Protein AF-A0A957LNX6-F1 (afdb_monomer_lite)

Structure (mmCIF, N/CA/C/O backbone):
data_AF-A0A957LNX6-F1
#
_entry.id   AF-A0A957LNX6-F1
#
loop_
_atom_site.group_PDB
_atom_site.id
_atom_site.type_symbol
_atom_site.label_atom_id
_atom_site.label_alt_id
_atom_site.label_comp_id
_atom_site.label_asym_id
_atom_site.label_entity_id
_atom_site.label_seq_id
_atom_site.pdbx_PDB_ins_code
_atom_site.Cartn_x
_atom_site.Cartn_y
_atom_site.Cartn_z
_atom_site.occupancy
_atom_site.B_iso_or_equiv
_atom_site.auth_seq_id
_atom_site.auth_comp_id
_atom_site.auth_asym_id
_atom_site.auth_atom_id
_atom_site.pdbx_PDB_model_num
ATOM 1 N N . MET A 1 1 ? 26.689 13.829 -12.120 1.00 73.81 1 MET A N 1
ATOM 2 C CA . MET A 1 1 ? 26.806 14.918 -11.126 1.00 73.81 1 MET A CA 1
ATOM 3 C C . MET A 1 1 ? 25.467 15.607 -10.853 1.00 73.81 1 MET A C 1
ATOM 5 O O . MET A 1 1 ? 24.756 15.115 -9.993 1.00 73.81 1 MET A O 1
ATOM 9 N N . LEU A 1 2 ? 25.047 16.668 -11.565 1.00 88.12 2 LEU A N 1
ATOM 10 C CA . LEU A 1 2 ? 23.800 17.390 -11.215 1.00 88.12 2 LEU A CA 1
ATOM 11 C C . LEU A 1 2 ? 22.540 16.508 -11.297 1.00 88.12 2 LEU A C 1
ATOM 13 O O . LEU A 1 2 ? 21.719 16.528 -10.388 1.00 88.12 2 LEU A O 1
ATOM 17 N N . ASN A 1 3 ? 22.418 15.690 -12.347 1.00 92.00 3 ASN A N 1
ATOM 18 C CA . ASN A 1 3 ? 21.262 14.805 -12.512 1.00 92.00 3 ASN A CA 1
ATOM 19 C C . ASN A 1 3 ? 21.179 13.733 -11.406 1.00 92.00 3 ASN A C 1
ATOM 21 O O . ASN A 1 3 ? 20.102 13.465 -10.896 1.00 92.00 3 ASN A O 1
ATOM 25 N N . GLU A 1 4 ? 22.319 13.184 -10.974 1.00 90.62 4 GLU A N 1
ATOM 26 C CA . GLU A 1 4 ? 22.384 12.198 -9.880 1.00 90.62 4 GLU A CA 1
ATOM 27 C C . GLU A 1 4 ? 22.013 12.814 -8.527 1.00 90.62 4 GLU A C 1
ATOM 29 O O . GLU A 1 4 ? 21.339 12.183 -7.710 1.00 90.62 4 GLU A O 1
ATOM 34 N N . ILE A 1 5 ? 22.419 14.066 -8.293 1.00 93.81 5 ILE A N 1
ATOM 35 C CA . ILE A 1 5 ? 22.023 14.820 -7.101 1.00 93.81 5 ILE A CA 1
ATOM 36 C C . ILE A 1 5 ? 20.504 15.025 -7.108 1.00 93.81 5 ILE A C 1
ATOM 38 O O . ILE A 1 5 ? 19.848 14.740 -6.109 1.00 93.81 5 ILE A O 1
ATOM 42 N N . ILE A 1 6 ? 19.929 15.439 -8.242 1.00 94.69 6 ILE A N 1
ATOM 43 C CA . ILE A 1 6 ? 18.479 15.635 -8.381 1.00 94.69 6 ILE A CA 1
ATOM 44 C C . ILE A 1 6 ? 17.721 14.323 -8.156 1.00 94.69 6 ILE A C 1
ATOM 46 O O . ILE A 1 6 ? 16.767 14.311 -7.383 1.00 94.69 6 ILE A O 1
ATOM 50 N N . THR A 1 7 ? 18.143 13.208 -8.763 1.00 94.56 7 THR A N 1
ATOM 51 C CA . THR A 1 7 ? 17.463 11.913 -8.585 1.00 94.56 7 THR A CA 1
ATOM 52 C C . THR A 1 7 ? 17.547 11.408 -7.148 1.00 94.56 7 THR A C 1
ATOM 54 O O . THR A 1 7 ? 16.575 10.863 -6.630 1.00 94.56 7 THR A O 1
ATOM 57 N N . THR A 1 8 ? 18.682 11.623 -6.479 1.00 94.25 8 THR A N 1
ATOM 58 C CA . THR A 1 8 ? 18.867 11.217 -5.079 1.00 94.25 8 THR A CA 1
ATOM 59 C C . THR A 1 8 ? 17.983 12.042 -4.150 1.00 94.25 8 THR A C 1
ATOM 61 O O . THR A 1 8 ? 17.279 11.485 -3.307 1.00 94.25 8 THR A O 1
ATOM 64 N N . ILE A 1 9 ? 17.957 13.365 -4.338 1.00 95.31 9 ILE A N 1
ATOM 65 C CA . ILE A 1 9 ? 17.086 14.262 -3.573 1.00 95.31 9 ILE A CA 1
ATOM 66 C C . ILE A 1 9 ? 15.617 13.918 -3.828 1.00 95.31 9 ILE A C 1
ATOM 68 O O . ILE A 1 9 ? 14.851 13.833 -2.875 1.00 95.31 9 ILE A O 1
ATOM 72 N N . ALA A 1 10 ? 15.223 13.668 -5.079 1.00 93.81 10 ALA A N 1
ATOM 73 C CA . ALA A 1 10 ? 13.853 13.302 -5.424 1.00 93.81 10 ALA A CA 1
ATOM 74 C C . ALA A 1 10 ? 13.423 11.988 -4.753 1.00 93.81 10 ALA A C 1
ATOM 76 O O . ALA A 1 10 ? 12.339 11.926 -4.175 1.00 93.81 10 ALA A O 1
ATOM 77 N N . GLY A 1 11 ? 14.278 10.960 -4.767 1.00 94.75 11 GLY A N 1
ATOM 78 C CA . GLY A 1 11 ? 14.003 9.689 -4.094 1.00 94.75 11 GLY A CA 1
ATOM 79 C C . GLY A 1 11 ? 13.866 9.840 -2.577 1.00 94.75 11 GLY A C 1
ATOM 80 O O . GLY A 1 11 ? 12.937 9.295 -1.979 1.00 94.75 11 GLY A O 1
ATOM 81 N N . LEU A 1 12 ? 14.748 10.622 -1.948 1.00 95.69 12 LEU A N 1
ATOM 82 C CA . LEU A 1 12 ? 14.667 10.921 -0.515 1.00 95.69 12 LEU A CA 1
ATOM 83 C C . LEU A 1 12 ? 13.409 11.724 -0.172 1.00 95.69 12 LEU A C 1
ATOM 85 O O . LEU A 1 12 ? 12.704 11.380 0.775 1.00 95.69 12 LEU A O 1
ATOM 89 N N . ALA A 1 13 ? 13.103 12.757 -0.957 1.00 95.56 13 ALA A N 1
ATOM 90 C CA . ALA A 1 13 ? 11.933 13.602 -0.762 1.00 95.56 13 ALA A CA 1
ATOM 91 C C . ALA A 1 13 ? 10.633 12.804 -0.908 1.00 95.56 13 ALA A C 1
ATOM 93 O O . ALA A 1 13 ? 9.742 12.950 -0.077 1.00 95.56 13 ALA A O 1
ATOM 94 N N . LEU A 1 14 ? 10.535 11.925 -1.910 1.00 95.31 14 LEU A N 1
ATOM 95 C CA . LEU A 1 14 ? 9.351 11.096 -2.128 1.00 95.31 14 LEU A CA 1
ATOM 96 C C . LEU A 1 14 ? 9.142 10.096 -0.987 1.00 95.31 14 LEU A C 1
ATOM 98 O O . LEU A 1 14 ? 8.031 9.981 -0.475 1.00 95.31 14 LEU A O 1
ATOM 102 N N . ASN A 1 15 ? 10.205 9.433 -0.526 1.00 93.00 15 ASN A N 1
ATOM 103 C CA . ASN A 1 15 ? 10.117 8.537 0.627 1.00 93.00 15 ASN A CA 1
ATOM 104 C C . ASN A 1 15 ? 9.697 9.284 1.896 1.00 93.00 15 ASN A C 1
ATOM 106 O O . ASN A 1 15 ? 8.781 8.851 2.597 1.00 93.00 15 ASN A O 1
ATOM 110 N N . LEU A 1 16 ? 10.321 10.432 2.174 1.00 96.06 16 LEU A N 1
ATOM 111 C CA . LEU A 1 16 ? 9.986 11.237 3.344 1.00 96.06 16 LEU A CA 1
ATOM 112 C C . LEU A 1 16 ? 8.542 11.748 3.270 1.00 96.06 16 LEU A C 1
ATOM 114 O O . LEU A 1 16 ? 7.819 11.703 4.264 1.00 96.06 16 LEU A O 1
ATOM 118 N N . PHE A 1 17 ? 8.097 12.175 2.090 1.00 93.31 17 PHE A N 1
ATOM 119 C CA . PHE A 1 17 ? 6.729 12.616 1.846 1.00 93.31 17 PHE A CA 1
ATOM 120 C C . PHE A 1 17 ? 5.711 11.502 2.107 1.00 93.31 17 PHE A C 1
ATOM 122 O O . PHE A 1 17 ? 4.729 11.731 2.812 1.00 93.31 17 PHE A O 1
ATOM 129 N N . VAL A 1 18 ? 5.947 10.291 1.593 1.00 91.69 18 VAL A N 1
ATOM 130 C CA . VAL A 1 18 ? 5.038 9.153 1.798 1.00 91.69 18 VAL A CA 1
ATOM 131 C C . VAL A 1 18 ? 4.955 8.792 3.282 1.00 91.69 18 VAL A C 1
ATOM 133 O O . VAL A 1 18 ? 3.854 8.677 3.821 1.00 91.69 18 VAL A O 1
ATOM 136 N N . ILE A 1 19 ? 6.099 8.686 3.967 1.00 93.44 19 ILE A N 1
ATOM 137 C CA . ILE A 1 19 ? 6.154 8.337 5.395 1.00 93.44 19 ILE A CA 1
ATOM 138 C C . ILE A 1 19 ? 5.449 9.399 6.246 1.00 93.44 19 ILE A C 1
ATOM 140 O O . ILE A 1 19 ? 4.601 9.068 7.075 1.00 93.44 19 ILE A O 1
ATOM 144 N N . THR A 1 20 ? 5.767 10.678 6.036 1.00 93.62 20 THR A N 1
ATOM 145 C CA . THR A 1 20 ? 5.176 11.782 6.810 1.00 93.62 20 THR A CA 1
ATOM 146 C C . THR A 1 20 ? 3.682 11.938 6.535 1.00 93.62 20 THR A C 1
ATOM 148 O O . THR A 1 20 ? 2.921 12.158 7.474 1.00 93.62 20 THR A O 1
ATOM 151 N N . SER A 1 21 ? 3.234 11.741 5.291 1.00 90.50 21 SER A N 1
ATOM 152 C CA . SER A 1 21 ? 1.810 11.784 4.935 1.00 90.50 21 SER A CA 1
ATOM 153 C C . SER A 1 21 ? 1.020 10.646 5.584 1.00 90.50 21 SER A C 1
ATOM 155 O O . SER A 1 21 ? -0.066 10.876 6.116 1.00 90.50 21 SER A O 1
ATOM 157 N N . MET A 1 22 ? 1.563 9.423 5.598 1.00 90.31 22 MET A N 1
ATOM 158 C CA . MET A 1 22 ? 0.918 8.295 6.278 1.00 90.31 22 MET A CA 1
ATOM 159 C C . MET A 1 22 ? 0.910 8.457 7.801 1.00 90.31 22 MET A C 1
ATOM 161 O O . MET A 1 22 ? -0.094 8.138 8.439 1.00 90.31 22 MET A O 1
ATOM 165 N N . LEU A 1 23 ? 1.975 9.019 8.382 1.00 91.25 23 LEU A N 1
ATOM 166 C CA . LEU A 1 23 ? 2.026 9.340 9.807 1.00 91.25 23 LEU A CA 1
ATOM 167 C C . LEU A 1 23 ? 0.994 10.412 10.182 1.00 91.25 23 LEU A C 1
ATOM 169 O O . LEU A 1 23 ? 0.240 10.228 11.135 1.00 91.25 23 LEU A O 1
ATOM 173 N N . ALA A 1 24 ? 0.920 11.502 9.416 1.00 90.44 24 ALA A N 1
ATOM 174 C CA . ALA A 1 24 ? -0.042 12.580 9.637 1.00 90.44 24 ALA A CA 1
ATOM 175 C C . ALA A 1 24 ? -1.489 12.076 9.544 1.00 90.44 24 ALA A C 1
ATOM 177 O O . ALA A 1 24 ? -2.336 12.458 10.354 1.00 90.44 24 ALA A O 1
ATOM 178 N N . MET A 1 25 ? -1.768 11.178 8.597 1.00 87.50 25 MET A N 1
ATOM 179 C CA . MET A 1 25 ? -3.070 10.530 8.480 1.00 87.50 25 MET A CA 1
ATOM 180 C C . MET A 1 25 ? -3.397 9.673 9.708 1.00 87.50 25 MET A C 1
ATOM 182 O O . MET A 1 25 ? -4.479 9.823 10.270 1.00 87.50 25 MET A O 1
ATOM 186 N N . GLY A 1 26 ? -2.452 8.853 10.180 1.00 87.19 26 GLY A N 1
ATOM 187 C CA . GLY A 1 26 ? -2.623 8.067 11.405 1.00 87.19 26 GLY A CA 1
ATOM 188 C C . GLY A 1 26 ? -2.862 8.938 12.642 1.00 87.19 26 GLY A C 1
ATOM 189 O O . GLY A 1 26 ? -3.777 8.669 13.415 1.00 87.19 26 GLY A O 1
ATOM 190 N N . MET A 1 27 ? -2.104 10.029 12.795 1.00 89.62 27 MET A N 1
ATOM 191 C CA . MET A 1 27 ? -2.273 10.992 13.893 1.00 89.62 27 MET A CA 1
ATOM 192 C C . MET A 1 27 ? -3.588 11.783 13.820 1.00 89.62 27 MET A C 1
ATOM 194 O O . MET A 1 27 ? -4.052 12.294 14.836 1.00 89.62 27 MET A O 1
ATOM 198 N N . SER A 1 28 ? -4.199 11.885 12.636 1.00 87.81 28 SER A N 1
ATOM 199 C CA . SER A 1 28 ? -5.484 12.568 12.435 1.00 87.81 28 SER A CA 1
ATOM 200 C C . SER A 1 28 ? -6.697 11.712 12.824 1.00 87.81 28 SER A C 1
ATOM 202 O O . SER A 1 28 ? -7.824 12.215 12.808 1.00 87.81 28 SER A O 1
ATOM 204 N N . LEU A 1 29 ? -6.497 10.427 13.138 1.00 85.38 29 LEU A N 1
ATOM 205 C CA . LEU A 1 29 ? -7.552 9.492 13.519 1.00 85.38 29 LEU A CA 1
ATOM 206 C C . LEU A 1 29 ? -7.591 9.301 15.037 1.00 85.38 29 LEU A C 1
ATOM 208 O O . LEU A 1 29 ? -6.575 9.096 15.696 1.00 85.38 29 LEU A O 1
ATOM 212 N N . THR A 1 30 ? -8.794 9.324 15.604 1.00 87.75 30 THR A N 1
ATOM 213 C CA . THR A 1 30 ? -9.012 8.975 17.013 1.00 87.75 30 THR A CA 1
ATOM 214 C C . THR A 1 30 ? -9.219 7.470 17.179 1.00 87.75 30 THR A C 1
ATOM 216 O O . THR A 1 30 ? -9.727 6.795 16.285 1.00 87.75 30 THR A O 1
ATOM 219 N N . VAL A 1 31 ? -8.909 6.933 18.365 1.00 86.81 31 VAL A N 1
ATOM 220 C CA . VAL A 1 31 ? -9.088 5.498 18.675 1.00 86.81 31 VAL A CA 1
ATOM 221 C C . VAL A 1 31 ? -10.524 5.023 18.404 1.00 86.81 31 VAL A C 1
ATOM 223 O O . VAL A 1 31 ? -10.727 3.923 17.895 1.00 86.81 31 VAL A O 1
ATOM 226 N N . LYS A 1 32 ? -11.530 5.867 18.677 1.00 86.44 32 LYS A N 1
ATOM 227 C CA . LYS A 1 32 ? -12.941 5.558 18.393 1.00 86.44 32 LYS A CA 1
ATOM 228 C C . LYS A 1 32 ? -13.206 5.393 16.894 1.00 86.44 32 LYS A C 1
ATOM 230 O O . LYS A 1 32 ? -13.797 4.399 16.501 1.00 86.44 32 LYS A O 1
ATOM 235 N N . GLN A 1 33 ? -12.673 6.286 16.057 1.00 84.06 33 GLN A N 1
ATOM 236 C CA . GLN A 1 33 ? -12.822 6.214 14.595 1.00 84.06 33 GLN A CA 1
ATOM 237 C C . GLN A 1 33 ? -12.174 4.970 13.975 1.00 84.06 33 GLN A C 1
ATOM 239 O O . GLN A 1 33 ? -12.581 4.554 12.898 1.00 84.06 33 GLN A O 1
ATOM 244 N N . ILE A 1 34 ? -11.187 4.366 14.642 1.00 84.00 34 ILE A N 1
ATOM 245 C CA . ILE A 1 34 ? -10.583 3.099 14.207 1.00 84.00 34 ILE A CA 1
ATOM 246 C C . ILE A 1 34 ? -11.450 1.911 14.648 1.00 84.00 34 ILE A C 1
ATOM 248 O O . ILE A 1 34 ? -11.683 0.985 13.875 1.00 84.00 34 ILE A O 1
ATOM 252 N N . LEU A 1 35 ? -11.937 1.931 15.891 1.00 86.69 35 LEU A N 1
ATOM 253 C CA . LEU A 1 35 ? -12.680 0.815 16.484 1.00 86.69 35 LEU A CA 1
ATOM 254 C C . LEU A 1 35 ? -14.141 0.729 16.027 1.00 86.69 35 LEU A C 1
ATOM 256 O O . LEU A 1 35 ? -14.679 -0.374 15.944 1.00 86.69 35 LEU A O 1
ATOM 260 N N . ASP A 1 36 ? -14.791 1.856 15.743 1.00 85.88 36 ASP A N 1
ATOM 261 C CA . ASP A 1 36 ? -16.209 1.889 15.376 1.00 85.88 36 ASP A CA 1
ATOM 262 C C . ASP A 1 36 ? -16.492 1.152 14.048 1.00 85.88 36 ASP A C 1
ATOM 264 O O . ASP A 1 36 ? -17.376 0.288 14.042 1.00 85.88 36 ASP A O 1
ATOM 268 N N . PRO A 1 37 ? -15.724 1.355 12.955 1.00 82.38 37 PRO A N 1
ATOM 269 C CA . PRO A 1 37 ? -15.899 0.593 11.716 1.00 82.38 37 PRO A CA 1
ATOM 270 C C . PRO A 1 37 ? -15.632 -0.907 11.890 1.00 82.38 37 PRO A C 1
ATOM 272 O O . PRO A 1 37 ? -16.309 -1.731 11.273 1.00 82.38 37 PRO A O 1
ATOM 275 N N . LEU A 1 38 ? -14.688 -1.276 12.766 1.00 85.94 38 LEU A N 1
ATOM 276 C CA . LEU A 1 38 ? -14.310 -2.672 13.021 1.00 85.94 38 LEU A CA 1
ATOM 277 C C . LEU A 1 38 ? -15.439 -3.498 13.650 1.00 85.94 38 LEU A C 1
ATOM 279 O O . LEU A 1 38 ? -15.457 -4.720 13.512 1.00 85.94 38 LEU A O 1
ATOM 283 N N . ARG A 1 39 ? -16.409 -2.856 14.312 1.00 88.75 39 ARG A N 1
ATOM 284 C CA . ARG A 1 39 ? -17.572 -3.548 14.890 1.00 88.75 39 ARG A CA 1
ATOM 285 C C . ARG A 1 39 ? -18.538 -4.063 13.827 1.00 88.75 39 ARG A C 1
ATOM 287 O O . ARG A 1 39 ? -19.256 -5.031 14.073 1.00 88.75 39 ARG A O 1
ATOM 294 N N . ASN A 1 40 ? -18.566 -3.449 12.645 1.00 88.50 40 ASN A N 1
ATOM 295 C CA . ASN A 1 40 ? -19.424 -3.891 11.557 1.00 88.50 40 ASN A CA 1
ATOM 296 C C . ASN A 1 40 ? -18.682 -4.889 10.662 1.00 88.50 40 ASN A C 1
ATOM 298 O O . ASN A 1 40 ? -18.188 -4.552 9.587 1.00 88.50 40 ASN A O 1
ATOM 302 N N . VAL A 1 41 ? -18.644 -6.147 11.106 1.00 89.19 41 VAL A N 1
ATOM 303 C CA . VAL A 1 41 ? -17.942 -7.241 10.415 1.00 89.19 41 VAL A CA 1
ATOM 304 C C . VAL A 1 41 ? -18.358 -7.357 8.944 1.00 89.19 41 VAL A C 1
ATOM 306 O O . VAL A 1 41 ? -17.513 -7.605 8.090 1.00 89.19 41 VAL A O 1
ATOM 309 N N . ARG A 1 42 ? -19.638 -7.118 8.616 1.00 90.88 42 ARG A N 1
ATOM 310 C CA . ARG A 1 42 ? -20.117 -7.148 7.224 1.00 90.88 42 ARG A CA 1
ATOM 311 C C . ARG A 1 42 ? -19.446 -6.073 6.372 1.00 90.88 42 ARG A C 1
ATOM 313 O O . ARG A 1 42 ? -18.994 -6.382 5.275 1.00 90.88 42 ARG A O 1
ATOM 320 N N . LEU A 1 43 ? -19.361 -4.838 6.874 1.00 86.94 43 LEU A N 1
ATOM 321 C CA . LEU A 1 43 ? -18.674 -3.752 6.171 1.00 86.94 43 LEU A CA 1
ATOM 322 C C . LEU A 1 43 ? -17.180 -4.037 6.031 1.00 86.94 43 LEU A C 1
ATOM 324 O O . LEU A 1 43 ? -16.645 -3.889 4.939 1.00 86.94 43 LEU A O 1
ATOM 328 N N . VAL A 1 44 ? -16.523 -4.503 7.096 1.00 89.56 44 VAL A N 1
ATOM 329 C CA . VAL A 1 44 ? -15.091 -4.841 7.059 1.00 89.56 44 VAL A CA 1
ATOM 330 C C . VAL A 1 44 ? -14.814 -5.900 5.993 1.00 89.56 44 VAL A C 1
ATOM 332 O O . VAL A 1 44 ? -13.935 -5.711 5.158 1.00 89.56 44 VAL A O 1
ATOM 335 N N . VAL A 1 45 ? -15.594 -6.983 5.967 1.00 91.31 45 VAL A N 1
ATOM 336 C CA . VAL A 1 45 ? -15.442 -8.045 4.963 1.00 91.31 45 VAL A CA 1
ATOM 337 C C . VAL A 1 45 ? -15.701 -7.516 3.553 1.00 91.31 45 VAL A C 1
ATOM 339 O O . VAL A 1 45 ? -14.913 -7.803 2.659 1.00 91.31 45 VAL A O 1
ATOM 342 N N . LEU A 1 46 ? -16.747 -6.710 3.339 1.00 89.50 46 LEU A N 1
ATOM 343 C CA . LEU A 1 46 ? -17.027 -6.114 2.026 1.00 89.50 46 LEU A CA 1
ATOM 344 C C . LEU A 1 46 ? -15.884 -5.214 1.542 1.00 89.50 46 LEU A C 1
ATOM 346 O O . LEU A 1 46 ? -15.488 -5.300 0.382 1.00 89.50 46 LEU A O 1
ATOM 350 N N . VAL A 1 47 ? -15.327 -4.385 2.425 1.00 88.06 47 VAL A N 1
ATOM 351 C CA . VAL A 1 47 ? -14.198 -3.502 2.102 1.00 88.06 47 VAL A CA 1
ATOM 352 C C . VAL A 1 47 ? -12.937 -4.314 1.809 1.00 88.06 47 VAL A C 1
ATOM 354 O O . VAL A 1 47 ? -12.234 -4.005 0.846 1.00 88.06 47 VAL A O 1
ATOM 357 N N . LEU A 1 48 ? -12.661 -5.368 2.584 1.00 89.81 48 LEU A N 1
ATOM 358 C CA . LEU A 1 48 ? -11.525 -6.260 2.348 1.00 89.81 48 LEU A CA 1
ATOM 359 C C . LEU A 1 48 ? -11.659 -7.002 1.018 1.00 89.81 48 LEU A C 1
ATOM 361 O O . LEU A 1 48 ? -10.722 -7.000 0.229 1.00 89.81 48 LEU A O 1
ATOM 365 N N . VAL A 1 49 ? -12.824 -7.583 0.729 1.00 92.06 49 VAL A N 1
ATOM 366 C CA . VAL A 1 49 ? -13.082 -8.254 -0.554 1.00 92.06 49 VAL A CA 1
ATOM 367 C C . VAL A 1 49 ? -12.982 -7.259 -1.710 1.00 92.06 49 VAL A C 1
ATOM 369 O O . VAL A 1 49 ?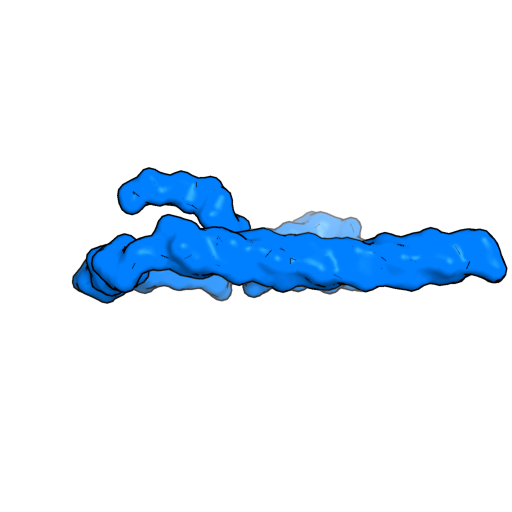 -12.372 -7.562 -2.732 1.00 92.06 49 VAL A O 1
ATOM 372 N N . GLY A 1 50 ? -13.506 -6.044 -1.547 1.00 90.3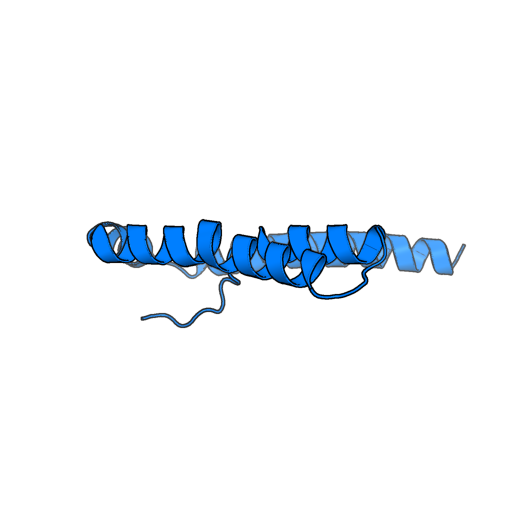1 50 GLY A N 1
ATOM 373 C CA . GLY A 1 50 ? -13.367 -4.987 -2.544 1.00 90.31 50 GLY A CA 1
ATOM 374 C C . GLY A 1 50 ? -11.908 -4.659 -2.856 1.00 90.31 50 GLY A C 1
ATOM 375 O O . GLY A 1 50 ? -11.499 -4.716 -4.013 1.00 90.31 50 GLY A O 1
ATOM 376 N N . ASN A 1 51 ? -11.109 -4.370 -1.829 1.00 89.44 51 ASN A N 1
ATOM 377 C CA . ASN A 1 51 ? -9.727 -3.919 -2.007 1.00 89.44 51 ASN A CA 1
ATOM 378 C C . ASN A 1 51 ? -8.753 -5.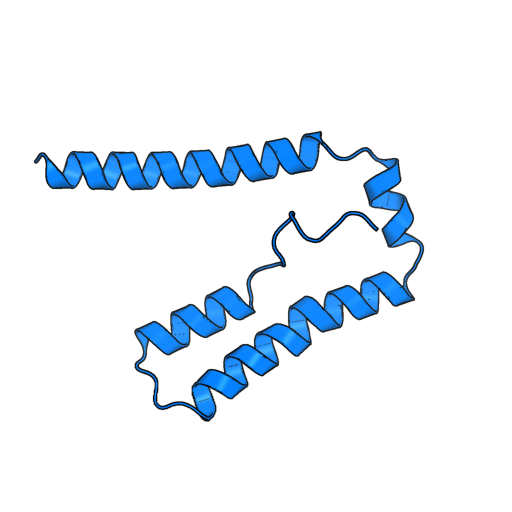047 -2.367 1.00 89.44 51 ASN A C 1
ATOM 380 O O . ASN A 1 51 ? -7.838 -4.812 -3.142 1.00 89.44 51 ASN A O 1
ATOM 384 N N . PHE A 1 52 ? -8.929 -6.255 -1.828 1.00 89.50 52 PHE A N 1
ATOM 385 C CA . PHE A 1 52 ? -7.959 -7.348 -1.987 1.00 89.50 52 PHE A CA 1
ATOM 386 C C . PHE A 1 52 ? -8.383 -8.432 -2.976 1.00 89.50 52 PHE A C 1
ATOM 388 O O . PHE A 1 52 ? -7.560 -9.267 -3.339 1.00 89.50 52 PHE A O 1
ATOM 395 N N . VAL A 1 53 ? -9.641 -8.445 -3.421 1.00 92.38 53 VAL A N 1
ATOM 396 C CA . VAL A 1 53 ? -10.117 -9.422 -4.411 1.00 92.38 53 VAL A CA 1
ATOM 397 C C . VAL A 1 53 ? -10.583 -8.714 -5.671 1.00 92.38 53 VAL A C 1
ATOM 399 O O . VAL A 1 53 ? -10.043 -8.984 -6.738 1.00 92.38 53 VAL A O 1
ATOM 402 N N . LEU A 1 54 ? -11.536 -7.781 -5.569 1.00 93.06 54 LEU A N 1
ATOM 403 C CA . LEU A 1 54 ? -12.117 -7.150 -6.758 1.00 93.06 54 LEU A CA 1
ATOM 404 C C . LEU A 1 54 ? -11.097 -6.286 -7.508 1.00 93.06 54 LEU A C 1
ATOM 406 O O . LEU A 1 54 ? -10.939 -6.458 -8.714 1.00 93.06 54 LEU A O 1
ATOM 410 N N . VAL A 1 55 ? -10.381 -5.392 -6.818 1.00 92.38 55 VAL A N 1
ATOM 411 C CA . VAL A 1 55 ? -9.405 -4.499 -7.470 1.00 92.38 55 VAL A CA 1
ATOM 412 C C . VAL A 1 55 ? -8.225 -5.275 -8.088 1.00 92.38 55 VAL A C 1
ATOM 414 O O . VAL A 1 55 ? -7.964 -5.070 -9.276 1.00 92.38 55 VAL A O 1
ATOM 417 N N . PRO A 1 56 ? -7.563 -6.224 -7.390 1.00 92.50 56 PRO A N 1
ATOM 418 C CA . PRO A 1 56 ? -6.525 -7.056 -8.000 1.00 92.50 56 PRO A CA 1
ATOM 419 C C . PRO A 1 56 ? -7.035 -7.926 -9.150 1.00 92.50 56 PRO A C 1
ATOM 421 O O . PRO A 1 56 ? -6.339 -8.070 -10.152 1.00 92.50 56 PRO A O 1
ATOM 424 N N . ALA A 1 57 ? -8.248 -8.483 -9.049 1.00 94.38 57 ALA A N 1
ATOM 425 C CA . ALA A 1 57 ? -8.831 -9.278 -10.128 1.00 94.38 57 ALA A CA 1
ATOM 426 C C . ALA A 1 57 ? -9.092 -8.432 -11.380 1.00 94.38 57 ALA A C 1
ATOM 428 O O . ALA A 1 57 ? -8.816 -8.883 -12.489 1.00 94.38 57 ALA A O 1
ATOM 429 N N . LEU A 1 58 ? -9.571 -7.195 -11.214 1.00 93.50 58 LEU A N 1
ATOM 430 C CA . LEU A 1 58 ? -9.730 -6.247 -12.317 1.00 93.50 58 LEU A CA 1
ATOM 431 C C . LEU A 1 58 ? -8.380 -5.856 -12.921 1.00 93.50 58 LEU A C 1
ATOM 433 O O . LEU A 1 58 ? -8.246 -5.845 -14.142 1.00 93.50 58 LEU A O 1
ATOM 437 N N . ALA A 1 59 ? -7.370 -5.586 -12.091 1.00 93.19 59 ALA A N 1
ATOM 438 C CA . ALA A 1 59 ? -6.018 -5.304 -12.565 1.00 93.19 59 ALA A CA 1
ATOM 439 C C . ALA A 1 59 ? -5.466 -6.475 -13.389 1.00 93.19 59 ALA A C 1
ATOM 441 O O . ALA A 1 59 ? -4.981 -6.268 -14.497 1.00 93.19 59 ALA A O 1
ATOM 442 N N . TRP A 1 60 ? -5.616 -7.708 -12.901 1.00 93.88 60 TRP A N 1
ATOM 443 C CA . TRP A 1 60 ? -5.224 -8.907 -13.635 1.00 93.88 60 TRP A CA 1
ATOM 444 C C . TRP A 1 60 ? -6.002 -9.066 -14.946 1.00 93.88 60 TRP A C 1
ATOM 446 O O . TRP A 1 60 ? -5.391 -9.277 -15.992 1.00 93.88 60 TRP A O 1
ATOM 456 N N . LEU A 1 61 ? -7.325 -8.878 -14.933 1.00 94.88 61 LEU A N 1
ATOM 457 C CA . LEU A 1 61 ? -8.156 -8.934 -16.138 1.00 94.88 61 LEU A CA 1
ATOM 458 C C . LEU A 1 61 ? -7.665 -7.949 -17.211 1.00 94.88 61 LEU A C 1
ATOM 460 O O . LEU A 1 61 ? -7.581 -8.314 -18.381 1.00 94.88 61 LEU A O 1
ATOM 464 N N . LEU A 1 62 ? -7.280 -6.730 -16.821 1.00 93.50 62 LEU A N 1
ATOM 465 C CA . LEU A 1 62 ? -6.715 -5.742 -17.746 1.00 93.50 62 LEU A CA 1
ATOM 466 C C . LEU A 1 62 ? -5.423 -6.237 -18.401 1.00 93.50 62 LEU A C 1
ATOM 468 O O . LEU A 1 62 ? -5.246 -6.027 -19.598 1.00 93.50 62 LEU A O 1
ATOM 472 N N . THR A 1 63 ? -4.559 -6.931 -17.653 1.00 93.19 63 THR A N 1
ATOM 473 C CA . THR A 1 63 ? -3.318 -7.502 -18.207 1.00 93.19 63 THR A CA 1
ATOM 474 C C . THR A 1 63 ? -3.558 -8.637 -19.204 1.00 93.19 63 THR A C 1
ATOM 476 O O . THR A 1 63 ? -2.706 -8.894 -20.047 1.00 93.19 63 THR A O 1
ATOM 479 N N . VAL A 1 64 ? -4.715 -9.305 -19.130 1.00 91.31 64 VAL A N 1
ATOM 480 C CA . VAL A 1 64 ? -5.095 -10.393 -20.046 1.00 91.31 64 VAL A CA 1
ATOM 481 C C . VAL A 1 64 ? -5.809 -9.859 -21.290 1.00 91.31 64 VAL A C 1
ATOM 483 O O . VAL A 1 64 ? -5.616 -10.383 -22.384 1.00 91.31 64 VAL A O 1
ATOM 486 N N . VAL A 1 65 ? -6.643 -8.825 -21.139 1.00 94.12 65 VAL A N 1
ATOM 487 C CA . VAL A 1 65 ? -7.443 -8.257 -22.240 1.00 94.12 65 VAL A CA 1
ATOM 488 C C . VAL A 1 65 ? -6.620 -7.313 -23.119 1.00 94.12 65 VAL A C 1
ATOM 490 O O . VAL A 1 65 ? -6.847 -7.245 -24.327 1.00 94.12 65 VAL A O 1
ATOM 493 N N . LEU A 1 66 ? -5.676 -6.572 -22.534 1.00 91.44 66 LEU A N 1
ATOM 494 C CA . LEU A 1 66 ? -4.856 -5.604 -23.256 1.00 91.44 66 LEU A CA 1
ATOM 495 C C . LEU A 1 66 ? -3.459 -6.177 -23.528 1.00 91.44 66 LEU A C 1
ATOM 497 O O . LEU A 1 66 ? -2.830 -6.697 -22.608 1.00 91.44 66 LEU A O 1
ATOM 501 N N . PRO A 1 67 ? -2.916 -6.033 -24.751 1.00 86.25 67 PRO A N 1
ATOM 502 C CA . PRO A 1 67 ? -1.532 -6.396 -25.024 1.00 86.25 67 PRO A CA 1
ATOM 503 C C . PRO A 1 67 ? -0.599 -5.444 -24.263 1.00 86.25 67 PRO A C 1
ATOM 505 O O . PRO A 1 67 ? -0.413 -4.287 -24.644 1.00 86.25 67 PRO A O 1
ATOM 508 N N . MET A 1 68 ? -0.030 -5.926 -23.160 1.00 89.75 68 MET A N 1
ATOM 509 C CA . MET A 1 68 ? 0.866 -5.170 -22.289 1.00 89.75 68 MET A CA 1
ATOM 510 C C . MET A 1 68 ? 2.293 -5.713 -22.359 1.00 89.75 68 MET A C 1
ATOM 512 O O . MET A 1 68 ? 2.519 -6.916 -22.462 1.00 89.75 68 MET A O 1
ATOM 516 N N . GLY A 1 69 ? 3.277 -4.817 -22.264 1.00 90.94 69 GLY A N 1
ATOM 517 C CA . GLY A 1 69 ? 4.656 -5.221 -22.003 1.00 90.94 69 GLY A CA 1
ATOM 518 C C . GLY A 1 69 ? 4.850 -5.646 -20.542 1.00 90.94 69 GLY A C 1
ATOM 519 O O . GLY A 1 69 ? 4.011 -5.393 -19.669 1.00 90.94 69 GLY A O 1
ATOM 520 N N . GLN A 1 70 ? 5.989 -6.281 -20.260 1.00 90.94 70 GLN A N 1
ATOM 521 C CA . GLN A 1 70 ? 6.303 -6.810 -18.928 1.00 90.94 70 GLN A CA 1
ATOM 522 C C . GLN A 1 70 ? 6.285 -5.720 -17.843 1.00 90.94 70 GLN A C 1
ATOM 524 O O . GLN A 1 70 ? 5.759 -5.932 -16.754 1.00 90.94 70 GLN A O 1
ATOM 529 N N . ALA A 1 71 ? 6.833 -4.537 -18.138 1.00 92.56 71 ALA A N 1
ATOM 530 C CA . ALA A 1 71 ? 6.909 -3.437 -17.176 1.00 92.56 71 ALA A CA 1
ATOM 531 C C . ALA A 1 71 ? 5.520 -2.877 -16.822 1.00 92.56 71 ALA A C 1
ATOM 533 O O . ALA A 1 71 ? 5.238 -2.607 -15.656 1.00 92.56 71 ALA A O 1
ATOM 534 N N . GLN A 1 72 ? 4.641 -2.746 -17.817 1.00 91.75 72 GLN A N 1
ATOM 535 C CA . GLN A 1 72 ? 3.275 -2.252 -17.647 1.00 91.75 72 GLN A CA 1
ATOM 536 C C . GLN A 1 72 ? 2.431 -3.247 -16.849 1.00 91.75 72 GLN A C 1
ATOM 538 O O . GLN A 1 72 ? 1.740 -2.850 -15.916 1.00 91.75 72 GLN A O 1
ATOM 543 N N . THR A 1 73 ? 2.552 -4.536 -17.168 1.00 93.31 73 THR A N 1
ATOM 544 C CA . THR A 1 73 ? 1.885 -5.630 -16.449 1.00 93.31 73 THR A CA 1
ATOM 545 C C . THR A 1 73 ? 2.241 -5.598 -14.965 1.00 93.31 73 THR A C 1
ATOM 547 O O . THR A 1 73 ? 1.355 -5.565 -14.113 1.00 93.31 73 THR A O 1
ATOM 550 N N . THR A 1 74 ? 3.539 -5.522 -14.648 1.00 93.50 74 THR A N 1
ATOM 551 C CA . THR A 1 74 ? 4.007 -5.431 -13.261 1.00 93.50 74 THR A CA 1
ATOM 552 C C . THR A 1 74 ? 3.452 -4.192 -12.572 1.00 93.50 74 THR A C 1
ATOM 554 O O . THR A 1 74 ? 2.927 -4.313 -11.474 1.00 93.50 74 THR A O 1
ATOM 557 N N . ALA A 1 75 ? 3.512 -3.018 -13.207 1.00 93.00 75 ALA A N 1
ATOM 558 C CA . ALA A 1 75 ? 3.006 -1.782 -12.614 1.00 93.00 75 ALA A CA 1
ATOM 559 C C . ALA A 1 75 ? 1.498 -1.846 -12.317 1.00 93.00 75 ALA A C 1
ATOM 561 O O . ALA A 1 75 ? 1.074 -1.450 -11.235 1.00 93.00 75 ALA A O 1
ATOM 562 N N . VAL A 1 76 ? 0.694 -2.381 -13.240 1.00 93.75 76 VAL A N 1
ATOM 563 C CA . VAL A 1 76 ? -0.764 -2.502 -13.081 1.00 93.75 76 VAL A CA 1
ATOM 564 C C . VAL A 1 76 ? -1.121 -3.462 -11.952 1.00 93.75 76 VAL A C 1
ATOM 566 O O . VAL A 1 76 ? -1.958 -3.132 -11.114 1.00 93.75 76 VAL A O 1
ATOM 569 N N . ILE A 1 77 ? -0.458 -4.617 -11.885 1.00 93.44 77 ILE A N 1
ATOM 570 C CA . ILE A 1 77 ? -0.666 -5.578 -10.797 1.00 93.44 77 ILE A CA 1
ATOM 571 C C . ILE A 1 77 ? -0.223 -4.975 -9.460 1.00 93.44 77 ILE A C 1
ATOM 573 O O . ILE A 1 77 ? -0.939 -5.108 -8.471 1.00 93.44 77 ILE A O 1
ATOM 577 N N . LEU A 1 78 ? 0.919 -4.278 -9.428 1.00 93.44 78 LEU A N 1
ATOM 578 C CA . LEU A 1 78 ? 1.441 -3.655 -8.213 1.00 93.44 78 LEU A CA 1
ATOM 579 C C . LEU A 1 78 ? 0.463 -2.607 -7.672 1.00 93.44 78 LEU A C 1
ATOM 581 O O . LEU A 1 78 ? 0.130 -2.641 -6.494 1.00 93.44 78 LEU A O 1
ATOM 585 N N . VAL A 1 79 ? -0.053 -1.733 -8.543 1.00 91.44 79 VAL A N 1
ATOM 586 C CA . VAL A 1 79 ? -1.051 -0.715 -8.182 1.00 91.44 79 VAL A CA 1
ATOM 587 C C . VAL A 1 79 ? -2.372 -1.355 -7.760 1.00 91.44 79 VAL A C 1
ATOM 589 O O . VAL A 1 79 ? -2.959 -0.927 -6.772 1.00 91.44 79 VAL A O 1
ATOM 592 N N . GLY A 1 80 ? -2.828 -2.393 -8.464 1.00 90.75 80 GLY A N 1
ATOM 593 C CA . GLY A 1 80 ? -4.052 -3.113 -8.115 1.00 90.75 80 GLY A CA 1
ATOM 594 C C . GLY A 1 80 ? -3.975 -3.831 -6.765 1.00 90.75 80 GLY A C 1
ATOM 595 O O . GLY A 1 80 ? -4.995 -3.987 -6.105 1.00 90.75 80 GLY A O 1
ATOM 596 N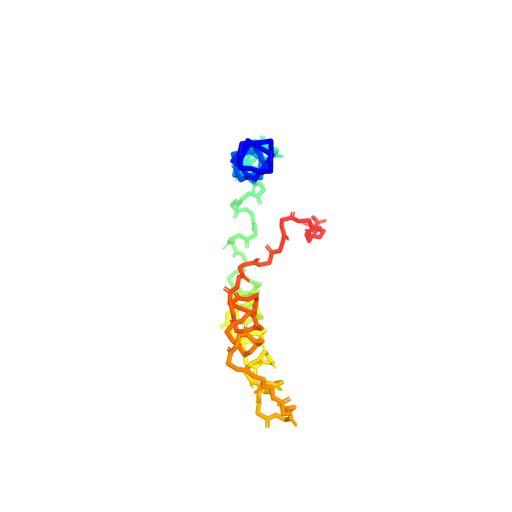 N . ALA A 1 81 ? -2.775 -4.240 -6.346 1.00 89.88 81 ALA A N 1
ATOM 597 C CA . ALA A 1 81 ? -2.518 -4.864 -5.050 1.00 89.88 81 ALA A CA 1
ATOM 598 C C . ALA A 1 81 ? -2.241 -3.855 -3.920 1.00 89.88 81 ALA A C 1
ATOM 600 O O . ALA A 1 81 ? -2.200 -4.244 -2.750 1.00 89.88 81 ALA A O 1
ATOM 601 N N . CYS A 1 82 ? -2.026 -2.574 -4.235 1.00 89.00 82 CYS A N 1
ATOM 602 C CA . CYS A 1 82 ? -1.846 -1.544 -3.219 1.00 89.00 82 CYS A CA 1
ATOM 603 C C . CYS A 1 82 ? -3.154 -1.293 -2.456 1.00 89.00 82 CYS A C 1
ATOM 605 O O . CYS A 1 82 ? -4.245 -1.290 -3.024 1.00 89.00 82 CYS A O 1
ATOM 607 N N . ALA A 1 83 ? -3.033 -1.030 -1.152 1.00 80.56 83 ALA A N 1
ATOM 608 C CA . ALA A 1 83 ? -4.172 -0.635 -0.336 1.00 80.56 83 ALA A CA 1
ATOM 609 C C . ALA A 1 83 ? -4.777 0.686 -0.839 1.00 80.56 83 ALA A C 1
ATOM 611 O O . ALA A 1 83 ? -4.056 1.577 -1.300 1.00 80.56 83 ALA A O 1
ATOM 612 N N . GLY A 1 84 ? -6.101 0.813 -0.711 1.00 73.62 84 GLY A N 1
ATOM 613 C CA . GLY A 1 84 ? -6.828 2.020 -1.084 1.00 73.62 84 GLY A CA 1
ATOM 614 C C . GLY A 1 84 ? -6.235 3.273 -0.438 1.00 73.62 84 GLY A C 1
ATOM 615 O O . GLY A 1 84 ? -5.807 3.261 0.719 1.00 73.62 84 GLY A O 1
ATOM 616 N N . ALA A 1 85 ? -6.201 4.364 -1.205 1.00 66.31 85 ALA A N 1
ATOM 617 C CA . ALA A 1 85 ? -5.644 5.619 -0.731 1.00 66.31 85 ALA A CA 1
ATOM 618 C C . ALA A 1 85 ? -6.401 6.103 0.521 1.00 66.31 85 ALA A C 1
ATOM 620 O O . ALA A 1 85 ? -7.633 6.032 0.570 1.00 66.31 85 ALA A O 1
ATOM 621 N N . PRO A 1 86 ? -5.697 6.677 1.506 1.00 57.44 86 PRO A N 1
ATOM 622 C CA . PRO A 1 86 ? -6.292 7.095 2.775 1.00 57.44 86 PRO A CA 1
ATOM 623 C C . PRO A 1 86 ? -7.272 8.273 2.661 1.00 57.44 86 PRO A C 1
ATOM 625 O O . PRO A 1 86 ? -7.834 8.720 3.656 1.00 57.44 86 PRO A O 1
ATOM 628 N N . PHE A 1 87 ? -7.462 8.788 1.445 1.00 54.44 87 PHE A N 1
ATOM 629 C CA . PHE A 1 87 ? -8.372 9.877 1.105 1.00 54.44 87 PHE A CA 1
ATOM 630 C C . PHE A 1 87 ? -9.776 9.395 0.728 1.00 54.44 87 PHE A C 1
ATOM 632 O O . PHE A 1 87 ? -10.612 10.216 0.349 1.00 54.44 87 PHE A O 1
ATOM 639 N N . LEU A 1 88 ? -10.053 8.087 0.809 1.00 43.59 88 LEU A N 1
ATOM 640 C CA . LEU A 1 88 ? -11.413 7.595 0.622 1.00 43.59 88 LEU A CA 1
ATOM 641 C C . LEU A 1 88 ? -12.305 8.161 1.748 1.00 43.59 88 LEU A C 1
ATOM 643 O O . LEU A 1 88 ? -11.911 8.086 2.915 1.00 43.59 88 LEU A O 1
ATOM 647 N N . PRO A 1 89 ? -13.446 8.796 1.417 1.00 46.19 89 PRO A N 1
ATOM 648 C CA . PRO A 1 89 ? -14.129 9.707 2.32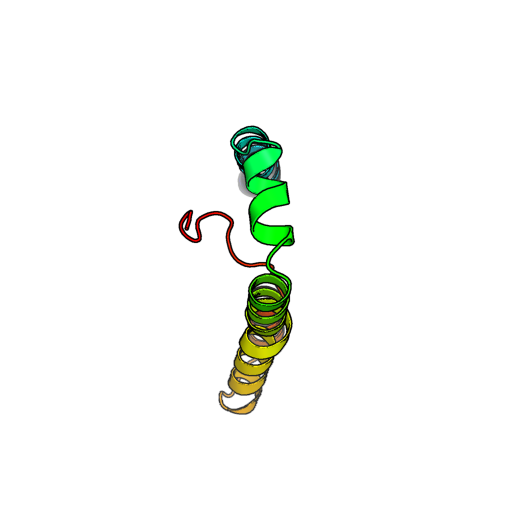5 1.00 46.19 89 PRO A CA 1
ATOM 649 C C . PRO A 1 89 ? -14.524 9.018 3.626 1.00 46.19 89 PRO A C 1
ATOM 651 O O . PRO A 1 89 ? -15.080 7.921 3.614 1.00 46.19 89 PRO A O 1
ATOM 654 N N . LYS A 1 90 ? -14.263 9.719 4.732 1.00 42.62 90 LYS A N 1
ATOM 655 C CA . LYS A 1 90 ? -14.850 9.473 6.050 1.00 42.62 90 LYS A CA 1
ATOM 656 C C . LYS A 1 90 ? -16.375 9.337 5.894 1.00 42.62 90 LYS A C 1
ATOM 658 O O . LYS A 1 90 ? -17.051 10.351 5.732 1.00 42.62 90 LYS A O 1
ATOM 663 N N . LEU A 1 91 ? -16.871 8.100 5.885 1.00 40.25 91 LEU A N 1
ATOM 664 C CA . LEU A 1 91 ? -18.246 7.758 6.259 1.00 40.25 91 LEU A CA 1
ATOM 665 C C . LEU A 1 91 ? -18.356 7.796 7.784 1.00 40.25 91 LEU A C 1
ATOM 667 O O . LEU A 1 91 ? -17.406 7.311 8.443 1.00 40.25 91 LEU A O 1
#

Secondary structure (DSSP, 8-state):
-HHHHHHHHHHHHHHHHHHHHHHHHHHTS-HHHHHHHHT-HHHHHHHHHIIIIIHHHHHHHHHHHS---HHHHHHHHHHHHSPPPTTS---

Foldseek 3Di:
DVVVVVVVVVVVVVVVCVVVVVVVLVVVDDPCLVVVCVVPVVSVVVLCCVLAPVLLVVLQVCPVVDPDDPVSNVVSNVVSRDGDDSVPDDD

Radius of gyration: 17.9 Å; chains: 1; bounding box: 47×28×44 Å

Sequence (91 aa):
MLNEI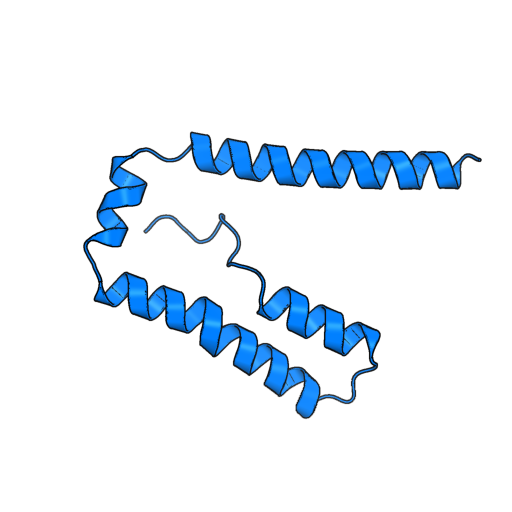ITTIAGLALNLFVITSMLAMGMSLTVKQILDPLRNVRLVVLVLVGNFVLVPALAWLLTVVLPMGQAQTTAVILVGACAGAPFLPKL

pLDDT: mean 87.36, std 11.72, range [40.25, 96.06]